Protein AF-A0A0M3JXH7-F1 (afdb_monomer_lite)

Structure (mmCIF, N/CA/C/O backbone):
data_AF-A0A0M3JXH7-F1
#
_entry.id   AF-A0A0M3JXH7-F1
#
loop_
_atom_site.group_PDB
_atom_site.id
_atom_site.type_symbol
_atom_site.label_atom_id
_atom_site.label_alt_id
_atom_site.label_comp_id
_atom_site.label_asym_id
_atom_site.label_entity_id
_atom_site.label_seq_id
_atom_site.pdbx_PDB_ins_code
_atom_site.Cartn_x
_atom_site.Cartn_y
_atom_site.Cartn_z
_atom_site.occupancy
_atom_site.B_iso_or_equiv
_atom_site.auth_seq_id
_atom_site.auth_comp_id
_atom_site.auth_asym_id
_atom_site.auth_atom_id
_atom_site.pdbx_PDB_model_num
ATOM 1 N N . MET A 1 1 ? 14.315 11.008 -33.366 1.00 66.38 1 MET A N 1
ATOM 2 C CA . MET A 1 1 ? 14.910 10.136 -32.319 1.00 66.38 1 MET A CA 1
ATOM 3 C C . MET A 1 1 ? 15.238 10.866 -31.011 1.00 66.38 1 MET A C 1
ATOM 5 O O . MET A 1 1 ? 15.095 10.245 -29.964 1.00 66.38 1 MET A O 1
ATOM 9 N N . LEU A 1 2 ? 15.631 12.150 -31.026 1.00 76.69 2 LEU A N 1
ATOM 10 C CA . LEU A 1 2 ? 15.905 12.927 -29.802 1.00 76.69 2 LEU A CA 1
ATOM 11 C C . LEU A 1 2 ? 14.658 13.110 -28.910 1.00 76.69 2 LEU A C 1
ATOM 13 O O . LEU A 1 2 ? 14.729 12.881 -27.707 1.00 76.69 2 LEU A O 1
ATOM 17 N N . SER A 1 3 ? 13.503 13.410 -29.513 1.00 73.12 3 SER A N 1
ATOM 18 C CA . SER A 1 3 ? 12.213 13.562 -28.818 1.00 73.12 3 SER A CA 1
ATOM 19 C C . SER A 1 3 ? 11.793 12.316 -28.026 1.00 73.12 3 SER A C 1
ATOM 21 O O . SER A 1 3 ? 11.362 12.427 -26.884 1.00 73.12 3 SER A O 1
ATOM 23 N N . TYR A 1 4 ? 11.993 11.118 -28.587 1.00 73.50 4 TYR A N 1
ATOM 24 C CA . TYR A 1 4 ? 11.705 9.847 -27.909 1.00 73.50 4 TYR A CA 1
ATOM 25 C C . TYR A 1 4 ? 12.592 9.623 -26.671 1.00 73.50 4 TYR A C 1
ATOM 27 O O . TYR A 1 4 ? 12.117 9.150 -25.639 1.00 73.50 4 TYR A O 1
ATOM 35 N N . ARG A 1 5 ? 13.881 9.987 -26.745 1.00 76.50 5 ARG A N 1
ATOM 36 C CA . ARG A 1 5 ? 14.809 9.872 -25.606 1.00 76.50 5 ARG A CA 1
ATOM 37 C C . ARG A 1 5 ? 14.465 10.864 -24.499 1.00 76.50 5 ARG A C 1
ATOM 39 O O . ARG A 1 5 ? 14.491 10.476 -23.335 1.00 76.50 5 ARG A O 1
ATOM 46 N N . LEU A 1 6 ? 14.096 12.089 -24.874 1.00 73.19 6 LEU A N 1
ATOM 47 C CA . LEU A 1 6 ? 13.647 13.119 -23.940 1.00 73.19 6 LEU A CA 1
ATOM 48 C C . LEU A 1 6 ? 12.385 12.651 -23.194 1.00 73.19 6 LEU A C 1
ATOM 50 O O . LEU A 1 6 ? 12.384 12.569 -21.974 1.00 73.19 6 LEU A O 1
ATOM 54 N N . PHE A 1 7 ? 11.362 12.192 -23.920 1.00 73.38 7 PHE A N 1
ATOM 55 C CA . PHE A 1 7 ? 10.104 11.720 -23.328 1.00 73.38 7 PHE A CA 1
ATOM 56 C C . PHE A 1 7 ? 10.286 10.499 -22.402 1.00 73.38 7 PHE A C 1
ATOM 58 O O . PHE A 1 7 ? 9.696 10.412 -21.323 1.00 73.38 7 PHE A O 1
ATOM 65 N N . ARG A 1 8 ? 11.162 9.554 -22.770 1.00 71.38 8 ARG A N 1
ATOM 66 C CA . ARG A 1 8 ? 11.519 8.411 -21.908 1.00 71.38 8 ARG A CA 1
ATOM 67 C C . ARG A 1 8 ? 12.284 8.835 -20.648 1.00 71.38 8 ARG A C 1
ATOM 69 O O . ARG A 1 8 ? 12.193 8.165 -19.623 1.00 71.38 8 ARG A O 1
ATOM 76 N N . HIS A 1 9 ? 13.090 9.887 -20.726 1.00 72.38 9 HIS A N 1
ATOM 77 C CA . HIS A 1 9 ? 13.837 10.394 -19.579 1.00 72.38 9 HIS A CA 1
ATOM 78 C C . HIS A 1 9 ? 12.904 11.089 -18.576 1.00 72.38 9 HIS A C 1
ATOM 80 O O . HIS A 1 9 ? 12.930 10.753 -17.392 1.00 72.38 9 HIS A O 1
ATOM 86 N N . GLU A 1 10 ? 12.008 11.949 -19.067 1.00 74.25 10 GLU A N 1
ATOM 87 C CA . GLU A 1 10 ? 11.011 12.653 -18.250 1.00 74.25 10 GLU A CA 1
ATOM 88 C C . GLU A 1 10 ? 10.091 11.678 -17.501 1.00 74.25 10 GLU A C 1
ATOM 90 O O . GLU A 1 10 ? 9.910 11.781 -16.289 1.00 74.25 10 GLU A O 1
ATOM 95 N N . THR A 1 11 ? 9.582 10.648 -18.185 1.00 73.06 11 THR A N 1
ATOM 96 C CA . THR A 1 11 ? 8.710 9.627 -17.566 1.00 73.06 11 THR A CA 1
ATOM 97 C C . THR A 1 11 ? 9.392 8.863 -16.423 1.00 73.06 11 THR A C 1
ATOM 99 O O . THR A 1 11 ? 8.755 8.563 -15.410 1.00 73.06 11 THR A O 1
ATOM 102 N N . LYS A 1 12 ? 10.701 8.591 -16.524 1.00 72.44 12 LYS A N 1
ATOM 103 C CA . LYS A 1 12 ? 11.476 7.959 -15.441 1.00 72.44 12 LYS A CA 1
ATOM 104 C C . LYS A 1 12 ? 11.649 8.878 -14.231 1.00 72.44 12 LYS A C 1
ATOM 106 O O . LYS A 1 12 ? 11.575 8.398 -13.102 1.00 72.44 12 LYS A O 1
ATOM 111 N N . ILE A 1 13 ? 11.898 10.170 -14.454 1.00 76.44 13 ILE A N 1
ATOM 112 C CA . ILE A 1 13 ? 12.024 11.163 -13.376 1.00 76.44 13 ILE A CA 1
ATOM 113 C C . ILE A 1 13 ? 10.679 11.333 -12.671 1.00 76.44 13 ILE A C 1
ATOM 115 O O . ILE A 1 13 ? 10.616 11.268 -11.445 1.00 76.44 13 ILE A O 1
ATOM 119 N N . MET A 1 14 ? 9.600 11.452 -13.445 1.00 79.81 14 MET A N 1
ATOM 120 C CA . MET A 1 14 ? 8.243 11.570 -12.921 1.00 79.81 14 MET A CA 1
ATOM 121 C C . MET A 1 14 ? 7.839 10.369 -12.075 1.00 79.81 14 MET A C 1
ATOM 123 O O . MET A 1 14 ? 7.356 10.551 -10.961 1.00 79.81 14 MET A O 1
ATOM 127 N N . SER A 1 15 ? 8.116 9.145 -12.531 1.00 80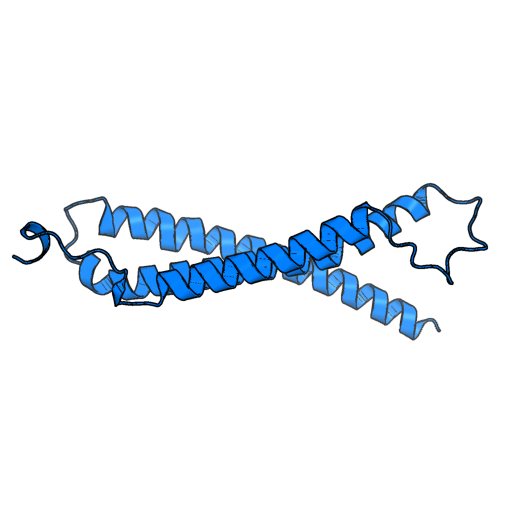.00 15 SER A N 1
ATOM 128 C CA . SER A 1 15 ? 7.835 7.942 -11.740 1.00 80.00 15 SER A CA 1
ATOM 129 C C . SER A 1 15 ? 8.578 7.941 -10.396 1.00 80.00 15 SER A C 1
ATOM 131 O O . SER A 1 15 ? 7.982 7.616 -9.369 1.00 80.00 15 SER A O 1
ATOM 133 N N . LYS A 1 16 ? 9.859 8.340 -10.373 1.00 78.94 16 LYS A N 1
ATOM 134 C CA . LYS A 1 16 ? 10.649 8.426 -9.132 1.00 78.94 16 LYS A CA 1
ATOM 135 C C . LYS A 1 16 ? 10.095 9.472 -8.174 1.00 78.94 16 LYS A C 1
ATOM 137 O O . LYS A 1 16 ? 9.959 9.177 -6.994 1.00 78.94 16 LYS A O 1
ATOM 142 N N . MET A 1 17 ? 9.753 10.650 -8.691 1.00 85.56 17 MET A N 1
ATOM 143 C CA . MET A 1 17 ? 9.180 11.741 -7.905 1.00 85.56 17 MET A CA 1
ATOM 144 C C . MET A 1 17 ? 7.830 11.347 -7.298 1.00 85.56 17 MET A C 1
ATOM 146 O O . MET A 1 17 ? 7.604 11.563 -6.113 1.00 85.56 17 MET A O 1
ATOM 150 N N . VAL A 1 18 ? 6.945 10.723 -8.083 1.00 85.69 18 VAL A N 1
ATOM 151 C CA . VAL A 1 18 ? 5.652 10.231 -7.584 1.00 85.69 18 VAL A CA 1
ATOM 152 C C . VAL A 1 18 ? 5.864 9.176 -6.499 1.00 85.69 18 VAL A C 1
ATOM 154 O O . VAL A 1 18 ? 5.252 9.260 -5.440 1.00 85.69 18 VAL A O 1
ATOM 157 N N . HIS A 1 19 ? 6.772 8.221 -6.714 1.00 86.50 19 HIS A N 1
ATOM 158 C CA . HIS A 1 19 ? 7.063 7.172 -5.738 1.00 86.50 19 HIS A CA 1
ATOM 159 C C . HIS A 1 19 ? 7.574 7.731 -4.400 1.00 86.50 19 HIS A C 1
ATOM 161 O O . HIS A 1 19 ? 7.084 7.337 -3.341 1.00 86.50 19 HIS A O 1
ATOM 167 N N . THR A 1 20 ? 8.524 8.672 -4.425 1.00 87.38 20 THR A N 1
ATOM 168 C CA . THR A 1 20 ? 9.056 9.288 -3.198 1.00 87.38 20 THR A CA 1
ATOM 169 C C . THR A 1 20 ? 8.038 10.186 -2.502 1.00 87.38 20 THR A C 1
ATOM 171 O O . THR A 1 20 ? 7.953 10.155 -1.275 1.00 87.38 20 THR A O 1
ATOM 174 N N . LEU A 1 21 ? 7.224 10.938 -3.249 1.00 89.12 21 LEU A N 1
ATOM 175 C CA . LEU A 1 21 ? 6.147 11.748 -2.671 1.00 89.12 21 LEU A CA 1
ATOM 176 C C . LEU A 1 21 ? 5.075 10.883 -2.005 1.00 89.12 21 LEU A C 1
ATOM 178 O O . LEU A 1 21 ? 4.613 11.220 -0.917 1.00 89.12 21 LEU A O 1
ATOM 182 N N . MET A 1 22 ? 4.726 9.743 -2.609 1.00 88.56 22 MET A N 1
ATOM 183 C CA . MET A 1 22 ? 3.826 8.782 -1.976 1.00 88.56 22 MET A CA 1
ATOM 184 C C . MET A 1 22 ? 4.414 8.258 -0.659 1.00 88.56 22 MET A C 1
ATOM 186 O O . MET A 1 22 ? 3.690 8.196 0.326 1.00 88.56 22 MET A O 1
ATOM 190 N N . HIS A 1 23 ? 5.717 7.941 -0.593 1.00 89.44 23 HIS A N 1
ATOM 191 C CA . HIS A 1 23 ? 6.366 7.514 0.665 1.00 89.44 23 HIS A CA 1
ATOM 192 C C . HIS A 1 23 ? 6.253 8.552 1.763 1.00 89.44 23 HIS A C 1
ATOM 194 O O . HIS A 1 23 ? 5.864 8.214 2.879 1.00 89.44 23 HIS A O 1
ATOM 200 N N . LEU A 1 24 ? 6.529 9.811 1.436 1.00 90.06 24 LEU A N 1
ATOM 201 C CA . LEU A 1 24 ? 6.426 10.892 2.404 1.00 90.06 24 LEU A CA 1
ATOM 202 C C . LEU A 1 24 ? 4.986 11.062 2.914 1.00 90.06 24 LEU A C 1
ATOM 204 O O . LEU A 1 24 ? 4.773 11.178 4.120 1.00 90.06 24 LEU A O 1
ATOM 208 N N . GLY A 1 25 ? 4.003 11.022 2.010 1.00 89.06 25 GLY A N 1
ATOM 209 C CA . GLY A 1 25 ? 2.586 11.122 2.361 1.00 89.06 25 GLY A CA 1
ATOM 210 C C . GLY A 1 25 ? 2.109 9.962 3.237 1.00 89.06 25 GLY A C 1
ATOM 211 O O . GLY A 1 25 ? 1.542 10.188 4.305 1.00 89.06 25 GLY A O 1
ATOM 212 N N . THR A 1 26 ? 2.385 8.721 2.833 1.00 88.94 26 THR A N 1
ATOM 213 C CA . THR A 1 26 ? 1.987 7.524 3.588 1.00 88.94 26 THR A CA 1
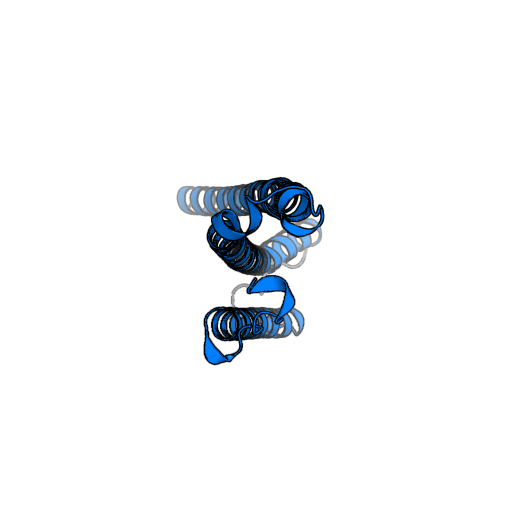ATOM 214 C C . THR A 1 26 ? 2.646 7.493 4.969 1.00 88.94 26 THR A C 1
ATOM 216 O O . THR A 1 26 ? 1.978 7.202 5.959 1.00 88.94 26 THR A O 1
ATOM 219 N N . PHE A 1 27 ? 3.926 7.862 5.073 1.00 90.69 27 PHE A N 1
ATOM 220 C CA . PHE A 1 27 ? 4.637 7.931 6.353 1.00 90.69 27 PHE A CA 1
ATOM 221 C C . PHE A 1 27 ? 4.022 8.962 7.310 1.00 90.69 27 PHE A C 1
ATOM 223 O O . PHE A 1 27 ? 3.803 8.665 8.486 1.00 90.69 27 PHE A O 1
ATOM 230 N N . ALA A 1 28 ? 3.674 10.149 6.802 1.00 88.81 28 ALA A N 1
ATOM 231 C CA . ALA A 1 28 ? 3.002 11.178 7.591 1.00 88.81 28 ALA A CA 1
ATOM 232 C C . ALA A 1 28 ? 1.624 10.713 8.096 1.00 88.81 28 ALA A C 1
ATOM 234 O O . ALA A 1 28 ? 1.288 10.936 9.260 1.00 88.81 28 ALA A O 1
ATOM 235 N N . LEU A 1 29 ? 0.848 10.021 7.253 1.00 87.19 29 LEU A N 1
ATOM 236 C CA . LEU A 1 29 ? -0.459 9.476 7.631 1.00 87.19 29 LEU A CA 1
ATOM 237 C C . LEU A 1 29 ? -0.352 8.360 8.681 1.00 87.19 29 LEU A C 1
ATOM 239 O O . LEU A 1 29 ? -1.164 8.323 9.605 1.00 87.19 29 LEU A O 1
ATOM 243 N N . ILE A 1 30 ? 0.662 7.491 8.586 1.00 89.44 30 ILE A N 1
ATOM 244 C CA . ILE A 1 30 ? 0.913 6.436 9.580 1.00 89.44 30 ILE A CA 1
ATOM 245 C C . ILE A 1 30 ? 1.195 7.045 10.955 1.00 89.44 30 ILE A C 1
ATOM 247 O O . ILE A 1 30 ? 0.555 6.667 11.936 1.00 89.44 30 ILE A O 1
ATOM 251 N N . ILE A 1 31 ? 2.130 7.994 11.041 1.00 86.88 31 ILE A N 1
ATOM 252 C CA . ILE A 1 31 ? 2.508 8.594 12.327 1.00 86.88 31 ILE A CA 1
ATOM 253 C C . ILE A 1 31 ? 1.362 9.441 12.882 1.00 86.88 31 ILE A C 1
ATOM 255 O O . ILE A 1 31 ? 0.976 9.279 14.037 1.00 86.88 31 ILE A O 1
ATOM 259 N N . GLY A 1 32 ? 0.810 10.341 12.070 1.00 83.81 32 GLY A N 1
ATOM 260 C CA . GLY A 1 32 ? -0.218 11.271 12.518 1.00 83.81 32 GLY A CA 1
ATOM 261 C C . GLY A 1 32 ? -1.541 10.573 12.809 1.00 83.81 32 GLY A C 1
ATOM 262 O O . GLY A 1 32 ? -1.977 10.494 13.956 1.00 83.81 32 GLY A O 1
ATOM 263 N N . ALA A 1 33 ? -2.193 10.072 11.761 1.00 80.38 33 ALA A N 1
ATOM 264 C CA . ALA A 1 33 ? -3.584 9.633 11.831 1.00 80.38 33 ALA A CA 1
ATOM 265 C C . ALA A 1 33 ? -3.757 8.249 12.474 1.00 80.38 33 ALA A C 1
ATOM 267 O O . ALA A 1 33 ? -4.754 8.008 13.154 1.00 80.38 33 ALA A O 1
ATOM 268 N N . LEU A 1 34 ? -2.803 7.336 12.277 1.00 82.56 34 LEU A N 1
ATOM 269 C CA . LEU A 1 34 ? -2.898 5.989 12.843 1.00 82.56 34 LEU A CA 1
ATOM 270 C C . LEU A 1 34 ? -2.266 5.902 14.223 1.00 82.56 34 LEU A C 1
ATOM 272 O O . LEU A 1 34 ? -2.932 5.479 15.162 1.00 82.56 34 LEU A O 1
ATOM 276 N N . PHE A 1 35 ? -1.001 6.295 14.356 1.00 86.06 35 PHE A N 1
ATOM 277 C CA . PHE A 1 35 ? -0.269 6.080 15.597 1.00 86.06 35 PHE A CA 1
ATOM 278 C C . PHE A 1 35 ? -0.677 7.077 16.683 1.00 86.06 35 PHE A C 1
ATOM 280 O O . PHE A 1 35 ? -1.152 6.655 17.731 1.00 86.06 35 PHE A O 1
ATOM 287 N N . LEU A 1 36 ? -0.561 8.387 16.443 1.00 86.00 36 LEU A N 1
ATOM 288 C CA . LEU A 1 36 ? -0.877 9.391 17.467 1.00 86.00 36 LEU A CA 1
ATOM 289 C C . LEU A 1 36 ? -2.378 9.440 17.772 1.00 86.00 36 LEU A C 1
ATOM 291 O O . LEU A 1 36 ? -2.780 9.268 18.922 1.00 86.00 36 LEU A O 1
ATOM 295 N N . PHE A 1 37 ? -3.219 9.624 16.751 1.00 83.75 37 PHE A N 1
ATOM 296 C CA . PHE A 1 37 ? -4.671 9.686 16.949 1.00 83.75 37 PHE A CA 1
ATOM 297 C C . PHE A 1 37 ? -5.260 8.352 17.417 1.00 83.75 37 PHE A C 1
ATOM 299 O O . PHE A 1 37 ? -6.140 8.356 18.280 1.00 83.75 37 PHE A O 1
ATOM 306 N N . GLY A 1 38 ? -4.770 7.220 16.903 1.00 84.12 38 GLY A N 1
ATOM 307 C CA . GLY A 1 38 ? -5.203 5.902 17.365 1.00 84.12 38 GLY A CA 1
ATOM 308 C C . GLY A 1 38 ? -4.800 5.636 18.815 1.00 84.12 38 GLY A C 1
ATOM 309 O O . GLY A 1 38 ? -5.639 5.213 19.605 1.00 84.12 38 GLY A O 1
ATOM 310 N N . ALA A 1 39 ? -3.562 5.957 19.205 1.00 84.94 39 ALA A N 1
ATOM 311 C CA . ALA A 1 39 ? -3.124 5.805 20.591 1.00 84.94 39 ALA A CA 1
ATOM 312 C C . ALA A 1 39 ? -3.945 6.686 21.543 1.00 84.94 39 ALA A C 1
ATOM 314 O O . ALA A 1 39 ? -4.429 6.205 22.562 1.00 84.94 39 ALA A O 1
ATOM 315 N N . ILE A 1 40 ? -4.174 7.956 21.203 1.00 83.12 40 ILE A N 1
ATOM 316 C CA . ILE A 1 40 ? -4.925 8.865 22.080 1.00 83.12 40 ILE A CA 1
ATOM 317 C C . ILE A 1 40 ? -6.380 8.409 22.263 1.00 83.12 40 ILE A C 1
ATOM 319 O O . ILE A 1 40 ? -6.889 8.480 23.376 1.00 83.12 40 ILE A O 1
ATOM 323 N N . ASN A 1 41 ? -7.049 7.939 21.204 1.00 81.56 41 ASN A N 1
ATOM 324 C CA . ASN A 1 41 ? -8.478 7.605 21.267 1.00 81.56 41 ASN A CA 1
ATOM 325 C C . ASN A 1 41 ? -8.771 6.166 21.718 1.00 81.56 41 ASN A C 1
ATOM 327 O O . ASN A 1 41 ? -9.836 5.932 22.277 1.00 81.56 41 ASN A O 1
ATOM 331 N N . PHE A 1 42 ? -7.877 5.205 21.461 1.00 80.31 42 PHE A N 1
ATOM 332 C CA . PHE A 1 42 ? -8.128 3.786 21.760 1.00 80.31 42 PHE A CA 1
ATOM 333 C C . PHE A 1 42 ? -7.273 3.227 22.899 1.00 80.31 42 PHE A C 1
ATOM 335 O O . PHE A 1 42 ? -7.671 2.243 23.514 1.00 80.31 42 PHE A O 1
ATOM 342 N N . TRP A 1 43 ? -6.108 3.816 23.188 1.00 80.88 43 TRP A N 1
ATOM 343 C CA . TRP A 1 43 ? -5.247 3.350 24.282 1.00 80.88 43 TRP A CA 1
ATOM 344 C C . TRP A 1 43 ? -5.544 4.072 25.599 1.00 80.88 43 TRP A C 1
ATOM 346 O O . TRP A 1 43 ? -5.431 3.478 26.670 1.00 80.88 43 TRP A O 1
ATOM 356 N N . LEU A 1 44 ? -5.902 5.358 25.545 1.00 77.94 44 LEU A N 1
ATOM 357 C CA . LEU A 1 44 ? -6.199 6.134 26.746 1.00 77.94 44 LEU A CA 1
ATOM 358 C C . LEU A 1 44 ? -7.695 6.029 27.097 1.00 77.94 44 LEU A C 1
ATOM 360 O O . LEU A 1 44 ? -8.533 6.425 26.291 1.00 77.94 44 LEU A O 1
ATOM 364 N N . PRO A 1 45 ? -8.055 5.591 28.317 1.00 63.75 45 PRO A N 1
ATOM 365 C CA . PRO A 1 45 ? -9.447 5.358 28.729 1.00 63.75 45 PRO A CA 1
ATOM 366 C C . PRO A 1 45 ? -10.275 6.642 28.946 1.00 63.75 45 PRO A C 1
ATOM 368 O O . PRO A 1 45 ? -11.386 6.583 29.456 1.00 63.75 45 PRO A O 1
ATOM 371 N N . SER A 1 46 ? -9.736 7.816 28.609 1.00 63.06 46 SER A N 1
ATOM 372 C CA . SER A 1 46 ? -10.297 9.128 28.963 1.00 63.06 46 SER A CA 1
ATOM 373 C C . SER A 1 46 ? -11.252 9.711 27.913 1.00 63.06 46 SER A C 1
ATOM 375 O O . SER A 1 46 ? -11.827 10.771 28.158 1.00 63.06 46 SER A O 1
ATOM 377 N N . MET A 1 47 ? -11.363 9.104 26.731 1.00 63.78 47 MET A N 1
ATOM 378 C CA . MET A 1 47 ? -11.991 9.727 25.564 1.00 63.78 47 MET A CA 1
ATOM 379 C C . MET A 1 47 ? -13.169 8.875 25.071 1.00 63.78 47 MET A C 1
ATOM 381 O O . MET A 1 47 ? -12.973 7.844 24.437 1.00 63.78 47 MET A O 1
ATOM 385 N N . GLU A 1 48 ? -14.404 9.335 25.295 1.00 65.88 48 GLU A N 1
ATOM 386 C CA . GLU A 1 48 ? -15.636 8.709 24.760 1.00 65.88 48 GLU A CA 1
ATOM 387 C C . GLU A 1 48 ? -15.747 8.802 23.221 1.00 65.88 48 GLU A C 1
ATOM 389 O O . GLU A 1 48 ? -16.672 8.287 22.599 1.00 65.88 48 GLU A O 1
ATOM 394 N N . THR A 1 49 ? -14.786 9.451 22.565 1.00 69.81 49 THR A N 1
ATOM 395 C CA . THR A 1 49 ? -14.765 9.669 21.117 1.00 69.81 49 THR A CA 1
ATOM 396 C C . THR A 1 49 ? -14.335 8.436 20.315 1.00 69.81 49 THR A C 1
ATOM 398 O O . THR A 1 49 ? -14.526 8.411 19.096 1.00 69.81 49 THR A O 1
ATOM 401 N N . GLY A 1 50 ? -13.787 7.401 20.965 1.00 71.00 50 GLY A N 1
ATOM 402 C CA . GLY A 1 50 ? -13.255 6.202 20.309 1.00 71.00 50 GLY A CA 1
ATOM 403 C C . GLY A 1 50 ? -14.259 5.494 19.394 1.00 71.00 50 GLY A C 1
ATOM 404 O O . GLY A 1 50 ? -13.915 5.150 18.264 1.00 71.00 50 GLY A O 1
ATOM 405 N N . GLU A 1 51 ? -15.519 5.338 19.814 1.00 76.31 51 GLU A N 1
ATOM 406 C CA . GLU A 1 51 ? -16.540 4.665 18.995 1.00 76.31 51 GLU A CA 1
ATOM 407 C C . GLU A 1 51 ? -16.886 5.442 17.716 1.00 76.31 51 GLU A C 1
ATOM 409 O O . GLU A 1 51 ? -17.015 4.846 16.645 1.00 76.31 51 GLU A O 1
ATOM 414 N N . SER A 1 52 ? -16.964 6.772 17.807 1.00 82.00 52 SER A N 1
ATOM 415 C CA . SER A 1 52 ? -17.247 7.651 16.665 1.00 82.00 52 SER A CA 1
ATOM 416 C C . SER A 1 52 ? -16.086 7.683 15.660 1.00 82.00 52 SER A C 1
ATOM 418 O O . SER A 1 52 ? -16.300 7.707 14.446 1.00 82.00 52 SER A O 1
ATOM 420 N N . PHE A 1 53 ? -14.839 7.609 16.143 1.00 83.12 53 PHE A N 1
ATOM 421 C CA . PHE A 1 53 ? -13.646 7.614 15.287 1.00 83.12 53 PHE A CA 1
ATOM 422 C C . PHE A 1 53 ? -13.228 6.235 14.767 1.00 83.12 53 PHE A C 1
ATOM 424 O O . PHE A 1 53 ? -12.455 6.161 13.810 1.00 83.12 53 PHE A O 1
ATOM 431 N N . LEU A 1 54 ? -13.745 5.141 15.330 1.00 84.12 54 LEU A N 1
ATOM 432 C CA . LEU A 1 54 ? -13.447 3.773 14.904 1.00 84.12 54 LEU A CA 1
ATOM 433 C C . LEU A 1 54 ? -13.656 3.506 13.399 1.00 84.12 54 LEU A C 1
ATOM 435 O O . LEU A 1 54 ? -12.741 2.945 12.787 1.00 84.12 54 LEU A O 1
ATOM 439 N N . PRO A 1 55 ? -14.785 3.882 12.759 1.00 86.44 55 PRO A N 1
ATOM 440 C CA . PRO A 1 55 ? -14.953 3.678 11.318 1.00 86.44 55 PRO A CA 1
ATOM 441 C C . PRO A 1 55 ? -13.916 4.459 10.500 1.00 86.44 55 PRO A C 1
ATOM 443 O O . PRO A 1 55 ? -13.340 3.916 9.557 1.00 86.44 55 PRO A O 1
ATOM 446 N N . SER A 1 56 ? -13.610 5.695 10.902 1.00 87.06 56 SER A N 1
ATOM 447 C CA . SER A 1 56 ? -12.595 6.529 10.250 1.00 87.06 56 SER A CA 1
ATOM 448 C C . SER A 1 56 ? -11.196 5.930 10.391 1.00 87.06 56 SER A C 1
ATOM 450 O O . SER A 1 56 ? -10.471 5.837 9.406 1.00 87.06 56 SER A O 1
ATOM 452 N N . HIS A 1 57 ? -10.820 5.459 11.582 1.00 88.69 57 HIS A N 1
ATOM 453 C CA . HIS A 1 57 ? -9.522 4.825 11.818 1.00 88.69 57 HIS A CA 1
ATOM 454 C C . HIS A 1 57 ? -9.342 3.562 10.962 1.00 88.69 57 HIS A C 1
ATOM 456 O O . HIS A 1 57 ? -8.293 3.381 10.342 1.00 88.69 57 HIS A O 1
ATOM 462 N N . LYS A 1 58 ? -10.386 2.728 10.853 1.00 88.81 58 LYS A N 1
ATOM 463 C CA . LYS A 1 58 ? -10.387 1.542 9.980 1.00 88.81 58 LYS A CA 1
ATOM 464 C C . LYS A 1 58 ? -10.228 1.912 8.505 1.00 88.81 58 LYS A C 1
ATOM 466 O O . LYS A 1 58 ? -9.394 1.325 7.819 1.00 88.81 58 LYS A O 1
ATOM 471 N N . LEU A 1 59 ? -10.982 2.904 8.026 1.00 89.69 59 LEU A N 1
ATOM 472 C CA . LEU A 1 59 ? -10.905 3.365 6.638 1.00 89.69 59 LEU A CA 1
ATOM 473 C C . LEU A 1 59 ? -9.517 3.931 6.306 1.00 89.69 59 LEU A C 1
ATOM 475 O O . LEU A 1 59 ? -8.924 3.591 5.280 1.00 89.69 59 LEU A O 1
ATOM 479 N N . VAL A 1 60 ? -8.965 4.768 7.186 1.00 90.81 60 VAL A N 1
ATOM 480 C CA . VAL A 1 60 ? -7.631 5.350 6.992 1.00 90.81 60 VAL A CA 1
ATOM 481 C C . VAL A 1 60 ? -6.558 4.257 7.041 1.00 90.81 60 VAL A C 1
ATOM 483 O O . VAL A 1 60 ? -5.666 4.240 6.197 1.00 90.81 60 VAL A O 1
ATOM 486 N N . GLY A 1 61 ? -6.665 3.285 7.949 1.00 90.44 61 GLY A N 1
ATOM 487 C CA . GLY A 1 61 ? -5.728 2.161 7.998 1.00 90.44 61 GLY A CA 1
ATOM 488 C C . GLY A 1 61 ? -5.749 1.300 6.735 1.00 90.44 61 GLY A C 1
ATOM 489 O O . GLY A 1 61 ? -4.692 0.972 6.193 1.00 90.44 61 GLY A O 1
ATOM 490 N N . LEU A 1 62 ? -6.939 1.006 6.204 1.00 92.19 62 LEU A N 1
ATOM 491 C CA . LEU A 1 62 ? -7.085 0.254 4.958 1.00 92.19 62 LEU A CA 1
ATOM 492 C C . LEU A 1 62 ? -6.525 1.019 3.749 1.00 92.19 62 LEU A C 1
ATOM 494 O O . LEU A 1 62 ? -5.819 0.445 2.919 1.00 92.19 62 LEU A O 1
ATOM 498 N N . THR A 1 63 ? -6.793 2.323 3.651 1.00 91.44 63 THR A N 1
ATOM 499 C CA . THR A 1 63 ? -6.283 3.148 2.542 1.00 91.44 63 THR A CA 1
ATOM 500 C C . THR A 1 63 ? -4.757 3.273 2.568 1.00 91.44 63 THR A C 1
ATOM 502 O O . THR A 1 63 ? -4.124 3.144 1.521 1.00 91.44 63 THR A O 1
ATOM 505 N N . ILE A 1 64 ? -4.146 3.428 3.748 1.00 92.94 64 ILE A N 1
ATOM 506 C CA . ILE A 1 64 ? -2.683 3.415 3.924 1.00 92.94 64 ILE A CA 1
ATOM 507 C C . ILE A 1 64 ? -2.079 2.073 3.507 1.00 92.94 64 ILE A C 1
ATOM 509 O O . ILE A 1 64 ? -1.020 2.046 2.873 1.00 92.94 64 ILE A O 1
ATOM 513 N N . PHE A 1 65 ? -2.741 0.958 3.828 1.00 94.12 65 PHE A N 1
ATOM 514 C CA . PHE A 1 65 ? -2.288 -0.366 3.408 1.00 94.12 65 PHE A CA 1
ATOM 515 C C . PHE A 1 65 ? -2.273 -0.495 1.877 1.00 94.12 65 PHE A C 1
ATOM 517 O O . PHE A 1 65 ? -1.248 -0.862 1.298 1.00 94.12 65 PHE A O 1
ATOM 524 N N . ILE A 1 66 ? -3.363 -0.110 1.204 1.00 93.94 66 ILE A N 1
ATOM 525 C CA . ILE A 1 66 ? -3.462 -0.131 -0.266 1.00 93.94 66 ILE A CA 1
ATOM 526 C C . ILE A 1 66 ? -2.418 0.799 -0.904 1.00 93.94 66 ILE A C 1
ATOM 528 O O . ILE A 1 66 ? -1.767 0.425 -1.887 1.00 93.94 66 ILE A O 1
ATOM 532 N N . ALA A 1 67 ? -2.217 1.993 -0.338 1.00 92.56 67 ALA A N 1
ATOM 533 C CA . ALA A 1 67 ? -1.187 2.923 -0.790 1.00 92.56 67 ALA A CA 1
ATOM 534 C C . ALA A 1 67 ? 0.215 2.304 -0.667 1.00 92.56 67 ALA A C 1
ATOM 536 O O . ALA A 1 67 ? 0.962 2.310 -1.644 1.00 92.56 67 ALA A O 1
ATOM 537 N N . SER A 1 68 ? 0.530 1.668 0.465 1.00 93.44 68 SER A N 1
ATOM 538 C CA . SER A 1 68 ? 1.823 1.010 0.713 1.00 93.44 68 SER A CA 1
ATOM 539 C C . SER A 1 68 ? 2.102 -0.123 -0.277 1.00 93.44 68 SER A C 1
ATOM 541 O O . SER A 1 68 ? 3.210 -0.231 -0.806 1.00 93.44 68 SER A O 1
ATOM 543 N N . VAL A 1 69 ? 1.090 -0.939 -0.592 1.00 95.31 69 VAL A N 1
ATOM 544 C CA . VAL A 1 69 ? 1.196 -1.981 -1.626 1.00 95.31 69 VAL A CA 1
ATOM 545 C C . VAL A 1 69 ? 1.444 -1.353 -2.998 1.00 95.31 69 VAL A C 1
ATOM 547 O O . VAL A 1 69 ? 2.362 -1.761 -3.706 1.00 95.31 69 VAL A O 1
ATOM 550 N N . SER A 1 70 ? 0.685 -0.318 -3.359 1.00 92.12 70 SER A N 1
ATOM 551 C CA . SER A 1 70 ? 0.855 0.399 -4.631 1.00 92.12 70 SER A CA 1
ATOM 552 C C . SER A 1 70 ? 2.261 0.996 -4.756 1.00 92.12 70 SER A C 1
ATOM 554 O O . SER A 1 70 ? 2.894 0.905 -5.808 1.00 92.12 70 SER A O 1
ATOM 556 N N . GLN A 1 71 ? 2.793 1.545 -3.663 1.00 91.00 71 GLN A N 1
ATOM 557 C CA . GLN A 1 71 ? 4.163 2.046 -3.588 1.00 91.00 71 GLN A CA 1
ATOM 558 C C . GLN A 1 71 ? 5.175 0.925 -3.807 1.00 91.00 71 GLN A C 1
ATOM 560 O O . GLN A 1 71 ? 6.076 1.093 -4.626 1.00 91.00 71 GLN A O 1
ATOM 565 N N . ALA A 1 72 ? 5.018 -0.221 -3.140 1.00 91.50 72 ALA A N 1
ATOM 566 C CA . ALA A 1 72 ? 5.892 -1.375 -3.336 1.00 91.50 72 ALA A CA 1
ATOM 567 C C . ALA A 1 72 ? 5.916 -1.826 -4.808 1.00 91.50 72 ALA A C 1
ATOM 569 O O . ALA A 1 72 ? 6.995 -2.024 -5.366 1.00 91.50 72 ALA A O 1
ATOM 570 N N . LEU A 1 73 ? 4.755 -1.881 -5.473 1.00 91.75 73 LEU A N 1
ATOM 571 C CA . LEU A 1 73 ? 4.647 -2.235 -6.894 1.00 91.75 73 LEU A CA 1
ATOM 572 C C . LEU A 1 73 ? 5.369 -1.237 -7.811 1.00 91.75 73 LEU A C 1
ATOM 574 O O . LEU A 1 73 ? 6.109 -1.646 -8.708 1.00 91.75 73 LEU A O 1
ATOM 578 N N . ILE A 1 74 ? 5.213 0.069 -7.563 1.00 90.06 74 ILE A N 1
ATOM 579 C CA . ILE A 1 74 ? 5.952 1.109 -8.295 1.00 90.06 74 ILE A CA 1
ATOM 580 C C . ILE A 1 74 ? 7.465 0.947 -8.069 1.00 90.06 74 ILE A C 1
ATOM 582 O O . ILE A 1 74 ? 8.241 1.047 -9.019 1.00 90.06 74 ILE A O 1
ATOM 586 N N . GLY A 1 75 ? 7.890 0.642 -6.839 1.00 86.88 75 GLY A N 1
ATOM 587 C CA . GLY A 1 75 ? 9.293 0.386 -6.505 1.00 86.88 75 GLY A CA 1
ATOM 588 C C . GLY A 1 75 ? 9.860 -0.828 -7.246 1.00 86.88 75 GLY A C 1
ATOM 589 O O . GLY A 1 75 ? 10.932 -0.744 -7.849 1.00 86.88 75 GLY A O 1
ATOM 590 N N . TYR A 1 76 ? 9.112 -1.934 -7.300 1.00 88.00 76 TYR A N 1
ATOM 591 C CA . TYR A 1 76 ? 9.492 -3.118 -8.074 1.00 88.00 76 TYR A CA 1
ATOM 592 C C . TYR A 1 76 ? 9.637 -2.814 -9.569 1.00 88.00 76 TYR A C 1
ATOM 594 O O . TYR A 1 76 ? 10.589 -3.281 -10.192 1.00 88.00 76 TYR A O 1
ATOM 602 N N . ALA A 1 77 ? 8.773 -1.968 -10.137 1.00 84.12 77 ALA A N 1
ATOM 603 C CA . ALA A 1 77 ? 8.889 -1.533 -11.530 1.00 84.12 77 ALA A CA 1
ATOM 604 C C . ALA A 1 77 ? 10.132 -0.652 -11.794 1.00 84.12 77 ALA A C 1
ATOM 606 O O . ALA A 1 77 ? 10.652 -0.620 -12.912 1.00 84.12 77 ALA A O 1
ATOM 607 N N . GLN A 1 78 ? 10.640 0.050 -10.775 1.00 80.38 78 GLN A N 1
ATOM 608 C CA . GLN A 1 78 ? 11.821 0.913 -10.879 1.00 80.38 78 GLN A CA 1
ATOM 609 C C . GLN A 1 78 ? 13.149 0.159 -10.714 1.00 80.38 78 GLN A C 1
ATOM 611 O O . GLN A 1 78 ? 14.159 0.590 -11.276 1.00 80.38 78 GLN A O 1
ATOM 616 N N . LEU A 1 79 ? 13.167 -0.969 -9.993 1.00 74.25 79 LEU A N 1
ATOM 617 C CA . LEU A 1 79 ? 14.387 -1.736 -9.700 1.00 74.25 79 LEU A CA 1
ATOM 618 C C . LEU A 1 79 ? 15.174 -2.168 -10.957 1.00 74.25 79 LEU A C 1
ATOM 620 O O . LEU A 1 79 ? 16.368 -1.863 -11.026 1.00 74.25 79 LEU A O 1
ATOM 624 N N . PRO A 1 80 ? 14.566 -2.786 -11.993 1.00 69.50 80 PRO A N 1
ATOM 625 C CA . PRO A 1 80 ? 15.294 -3.169 -13.207 1.00 69.50 80 PRO A CA 1
ATOM 626 C C . PRO A 1 80 ? 15.907 -1.971 -13.943 1.00 69.50 80 PRO A C 1
ATOM 628 O O . PRO A 1 80 ? 16.998 -2.070 -14.504 1.00 69.50 80 PRO A O 1
ATOM 631 N N . LEU A 1 81 ? 15.230 -0.817 -13.909 1.00 68.31 81 LEU A N 1
ATOM 632 C CA . LEU A 1 81 ? 15.699 0.416 -14.545 1.00 68.31 81 LEU A CA 1
ATOM 633 C C . LEU A 1 81 ? 16.922 1.001 -13.830 1.00 68.31 81 LEU A C 1
ATOM 635 O O . LEU A 1 81 ? 17.800 1.565 -14.483 1.00 68.31 81 LEU A O 1
ATOM 639 N N . ILE A 1 82 ? 16.976 0.888 -12.501 1.00 67.12 82 ILE A N 1
ATOM 640 C CA . ILE A 1 82 ? 18.114 1.339 -11.692 1.00 67.12 82 ILE A CA 1
ATOM 641 C C . ILE A 1 82 ? 19.319 0.423 -11.922 1.00 67.12 82 ILE A C 1
ATOM 643 O O . ILE A 1 82 ? 20.409 0.923 -12.195 1.00 67.12 82 ILE A O 1
ATOM 647 N N . ILE A 1 83 ? 19.111 -0.898 -11.893 1.00 66.25 83 ILE A N 1
ATOM 648 C CA . ILE A 1 83 ? 20.168 -1.895 -12.126 1.00 66.25 83 ILE A CA 1
ATOM 649 C C . ILE A 1 83 ? 20.795 -1.702 -13.514 1.00 66.25 83 ILE A C 1
ATOM 651 O O . ILE A 1 83 ? 22.016 -1.636 -13.635 1.00 66.25 83 ILE A O 1
ATOM 655 N N . GLN A 1 84 ? 19.971 -1.515 -14.551 1.00 62.56 84 GLN A N 1
ATOM 656 C CA . GLN A 1 84 ? 20.457 -1.264 -15.910 1.00 62.56 84 GLN A CA 1
ATOM 657 C C . GLN A 1 84 ? 21.223 0.065 -16.030 1.00 62.56 84 GLN A C 1
ATOM 659 O O . GLN A 1 84 ? 22.210 0.151 -16.755 1.00 62.56 84 GLN A O 1
ATOM 664 N N . ASN A 1 85 ? 20.793 1.129 -15.348 1.00 58.53 85 ASN A N 1
ATOM 665 C CA . ASN A 1 85 ? 21.515 2.403 -15.381 1.00 58.53 85 ASN A CA 1
ATOM 666 C C . ASN A 1 85 ? 22.908 2.297 -14.733 1.00 58.53 85 ASN A C 1
ATOM 668 O O . ASN A 1 85 ? 23.828 2.970 -15.188 1.00 58.53 85 ASN A O 1
ATOM 672 N N . HIS A 1 86 ? 23.069 1.457 -13.706 1.00 55.91 86 HIS A N 1
ATOM 673 C CA . HIS A 1 86 ? 24.333 1.315 -12.982 1.00 55.91 86 HIS A CA 1
ATOM 674 C C . HIS A 1 86 ? 25.373 0.472 -13.740 1.00 55.91 86 HIS A C 1
ATOM 676 O O . HIS A 1 86 ? 26.566 0.736 -13.626 1.00 55.91 86 HIS A O 1
ATOM 682 N N . SER A 1 87 ? 24.952 -0.505 -14.553 1.00 54.69 87 SER A N 1
ATOM 683 C CA . SER A 1 87 ? 25.876 -1.295 -15.385 1.00 54.69 87 SER A CA 1
ATOM 684 C C . SER A 1 87 ? 26.469 -0.488 -16.549 1.00 54.69 87 SER A C 1
ATOM 686 O O . SER A 1 87 ? 27.629 -0.670 -16.900 1.00 54.69 87 SER A O 1
ATOM 688 N N . ASN A 1 88 ? 25.725 0.483 -17.094 1.00 50.91 88 ASN A N 1
ATOM 689 C CA . ASN A 1 88 ? 26.211 1.365 -18.168 1.00 50.91 88 ASN A CA 1
ATOM 690 C C . ASN A 1 88 ? 27.332 2.332 -17.732 1.00 50.91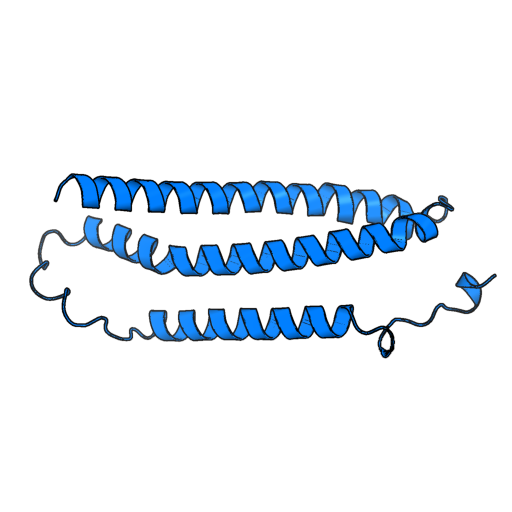 88 ASN A C 1
ATOM 692 O O . ASN A 1 88 ? 27.968 2.934 -18.592 1.00 50.91 88 ASN A O 1
ATOM 696 N N . LEU A 1 89 ? 27.576 2.499 -16.427 1.00 51.69 89 LEU A N 1
ATOM 697 C CA . LEU A 1 89 ? 28.715 3.274 -15.917 1.00 51.69 89 LEU A CA 1
ATOM 698 C C . LEU A 1 89 ? 30.017 2.457 -15.888 1.00 51.69 89 LEU A C 1
ATOM 700 O O . LEU A 1 89 ? 31.092 3.049 -15.860 1.00 51.69 89 LEU A O 1
ATOM 704 N N . ASN A 1 90 ? 29.923 1.123 -15.934 1.00 51.50 90 ASN A N 1
ATOM 705 C CA . ASN A 1 90 ? 31.068 0.218 -15.822 1.00 51.50 90 ASN A CA 1
ATOM 706 C C . ASN A 1 90 ? 31.445 -0.458 -17.153 1.00 51.50 90 ASN A C 1
ATOM 708 O O . ASN A 1 90 ? 32.574 -0.919 -17.291 1.00 51.50 90 ASN A O 1
ATOM 712 N N . ASP A 1 91 ? 30.543 -0.483 -18.141 1.00 49.78 91 ASP A N 1
ATOM 713 C CA . ASP A 1 91 ? 30.745 -1.193 -19.409 1.00 49.78 91 ASP A CA 1
ATOM 714 C C . ASP A 1 91 ? 30.926 -0.244 -20.605 1.00 49.78 91 ASP A C 1
ATOM 716 O O . ASP A 1 91 ? 30.076 -0.145 -21.490 1.00 49.78 91 ASP A O 1
ATOM 720 N N . THR A 1 92 ? 32.084 0.411 -20.700 1.00 47.19 92 THR A N 1
ATOM 721 C CA . THR A 1 92 ? 32.540 1.058 -21.946 1.00 47.19 92 THR A CA 1
ATOM 722 C C . THR A 1 92 ? 33.097 0.071 -22.987 1.00 47.19 92 THR A C 1
ATOM 724 O O . THR A 1 92 ? 33.603 0.519 -24.012 1.00 47.19 92 THR A O 1
ATOM 727 N N . PHE A 1 93 ? 33.004 -1.259 -22.795 1.00 43.03 93 PHE A N 1
ATOM 728 C CA . PHE A 1 93 ? 33.685 -2.221 -23.686 1.00 43.03 93 PHE A CA 1
ATOM 729 C C . PHE A 1 93 ? 32.860 -3.380 -24.292 1.00 43.03 93 PHE A C 1
ATOM 731 O O . PHE A 1 93 ? 33.382 -4.082 -25.151 1.00 43.03 93 PHE A O 1
ATOM 738 N N . THR A 1 94 ? 31.582 -3.612 -23.970 1.00 43.03 94 THR A N 1
ATOM 739 C CA . THR A 1 94 ? 30.857 -4.786 -24.540 1.00 43.03 94 THR A CA 1
ATOM 740 C C . THR A 1 94 ? 29.418 -4.508 -24.987 1.00 43.03 94 THR A C 1
ATOM 742 O O . THR A 1 94 ? 28.529 -5.356 -24.911 1.00 43.03 94 THR A O 1
ATOM 745 N N . GLN A 1 95 ? 29.169 -3.322 -25.543 1.00 46.09 95 GLN A N 1
ATOM 746 C CA . GLN A 1 95 ? 27.867 -2.948 -26.098 1.00 46.09 95 GLN A CA 1
ATOM 747 C C . GLN A 1 95 ? 27.732 -3.352 -27.578 1.00 46.09 95 GLN A C 1
ATOM 749 O O . GLN A 1 95 ? 27.743 -2.500 -28.461 1.00 46.09 95 GLN A O 1
ATOM 754 N N . SER A 1 96 ? 27.584 -4.643 -27.885 1.00 39.22 96 SER A N 1
ATOM 755 C CA . SER A 1 96 ? 27.168 -5.037 -29.247 1.00 39.22 96 SER A CA 1
ATOM 756 C C . SER A 1 96 ? 26.118 -6.143 -29.360 1.00 39.22 96 SER A C 1
ATOM 758 O O . SER A 1 96 ? 25.626 -6.339 -30.462 1.00 39.22 96 SER A O 1
ATOM 760 N N . ASN A 1 97 ? 25.669 -6.808 -28.283 1.00 38.75 97 ASN A N 1
ATOM 761 C CA . ASN A 1 97 ? 24.809 -8.000 -28.447 1.00 38.75 97 ASN A CA 1
ATOM 762 C C . ASN A 1 97 ? 23.628 -8.183 -27.466 1.00 38.75 97 ASN A C 1
ATOM 764 O O . ASN A 1 97 ? 23.135 -9.298 -27.316 1.00 38.75 97 ASN A O 1
ATOM 768 N N . GLN A 1 98 ? 23.111 -7.137 -26.808 1.00 45.53 98 GLN A N 1
ATOM 769 C CA . GLN A 1 98 ? 22.062 -7.313 -25.775 1.00 45.53 98 GLN A CA 1
ATOM 770 C C . GLN A 1 98 ? 20.686 -6.692 -26.065 1.00 45.53 98 GLN A C 1
ATOM 772 O O . GLN A 1 98 ? 19.873 -6.557 -25.157 1.00 45.53 98 GLN A O 1
ATOM 777 N N . TYR A 1 99 ? 20.364 -6.375 -27.321 1.00 39.66 99 TYR A N 1
ATOM 778 C CA . TYR A 1 99 ? 19.018 -5.888 -27.673 1.00 39.66 99 TYR A CA 1
ATOM 779 C C . TYR A 1 99 ? 18.014 -6.992 -28.062 1.00 39.66 99 TYR A C 1
ATOM 781 O O . TYR A 1 99 ? 16.842 -6.686 -28.251 1.00 39.66 99 TYR A O 1
ATOM 789 N N . GLY A 1 100 ? 18.434 -8.261 -28.154 1.00 39.53 100 GLY A N 1
ATOM 790 C CA . GLY A 1 100 ? 17.580 -9.359 -28.646 1.00 39.53 100 GLY A CA 1
ATOM 791 C C . GLY A 1 100 ? 17.204 -10.444 -27.632 1.00 39.53 100 GLY A C 1
ATOM 792 O O . GLY A 1 100 ? 16.301 -11.229 -27.894 1.00 39.53 100 GLY A O 1
ATOM 793 N N . ALA A 1 101 ? 17.859 -10.507 -26.473 1.00 41.53 101 ALA A N 1
ATOM 794 C CA . ALA A 1 101 ? 17.580 -11.523 -25.465 1.00 41.53 101 ALA A CA 1
ATOM 795 C C . ALA A 1 101 ? 17.409 -10.844 -24.111 1.00 41.53 101 ALA A C 1
ATOM 797 O O . ALA A 1 101 ? 18.373 -10.650 -23.371 1.00 41.53 101 ALA A O 1
ATOM 798 N N . GLN A 1 102 ? 16.163 -10.506 -23.778 1.00 51.50 102 GLN A N 1
ATOM 799 C CA . GLN A 1 102 ? 15.730 -10.342 -22.396 1.00 51.50 102 GLN A CA 1
ATOM 800 C C . GLN A 1 102 ? 15.908 -11.707 -21.718 1.00 51.50 102 GLN A C 1
ATOM 802 O O . GLN A 1 102 ? 14.974 -12.494 -21.603 1.00 51.50 102 GLN A O 1
ATOM 807 N N . ARG A 1 103 ? 17.156 -12.056 -21.381 1.00 49.59 103 ARG A N 1
ATOM 808 C CA . ARG A 1 103 ? 17.464 -13.276 -20.647 1.00 49.59 103 ARG A CA 1
ATOM 809 C C . ARG A 1 103 ? 16.665 -13.188 -19.357 1.00 49.59 103 ARG A C 1
ATOM 811 O O . ARG A 1 103 ? 16.807 -12.216 -18.620 1.00 49.59 103 ARG A O 1
ATOM 818 N N . LEU A 1 104 ? 15.822 -14.189 -19.118 1.00 55.00 104 LEU A N 1
ATOM 819 C CA . LEU A 1 104 ? 15.260 -14.484 -17.807 1.00 55.00 104 LEU A CA 1
ATOM 820 C C . LEU A 1 104 ? 16.451 -14.699 -16.861 1.00 55.00 104 LEU A C 1
ATOM 822 O O . LEU A 1 104 ? 16.949 -15.809 -16.699 1.00 55.00 104 LEU A O 1
ATOM 826 N N . THR A 1 105 ? 17.000 -13.621 -16.311 1.00 66.69 105 THR A N 1
ATOM 827 C CA . THR A 1 105 ? 17.965 -13.731 -15.229 1.00 66.69 105 THR A CA 1
ATOM 828 C C . THR A 1 105 ? 17.195 -14.224 -14.014 1.00 66.69 105 THR A C 1
ATOM 830 O O . THR A 1 105 ? 16.025 -13.876 -13.820 1.00 66.69 105 THR A O 1
ATOM 833 N N . THR A 1 106 ? 17.839 -15.026 -13.170 1.00 71.12 106 THR A N 1
ATOM 834 C CA . THR A 1 106 ? 17.237 -15.505 -11.918 1.00 71.12 106 THR A CA 1
ATOM 835 C C . THR A 1 106 ? 16.654 -14.342 -11.107 1.00 71.12 106 THR A C 1
ATOM 837 O O . THR A 1 106 ? 15.574 -14.465 -10.541 1.00 71.12 106 THR A O 1
ATOM 840 N N . SER A 1 107 ? 17.303 -13.172 -11.141 1.00 71.56 107 SER A N 1
ATOM 841 C CA . SER A 1 107 ? 16.823 -11.945 -10.499 1.00 71.56 107 SER A CA 1
ATOM 842 C C . SER A 1 107 ? 15.500 -11.415 -11.067 1.00 71.56 107 SER A C 1
ATOM 844 O O . SER A 1 107 ? 14.630 -11.023 -10.293 1.00 71.56 107 SER A O 1
ATOM 846 N N . SER A 1 108 ? 15.303 -11.426 -12.390 1.00 76.00 108 SER A N 1
ATOM 847 C CA . SER A 1 108 ? 14.044 -10.992 -13.011 1.00 76.00 108 SER A CA 1
ATOM 848 C C . SER A 1 108 ? 12.897 -11.962 -12.738 1.00 76.00 108 SER A C 1
ATOM 850 O O . SER A 1 108 ? 11.768 -11.527 -12.529 1.00 76.00 108 SER A O 1
ATOM 852 N N . LEU A 1 109 ? 13.181 -13.266 -12.696 1.00 84.06 109 LEU A N 1
ATOM 853 C CA . LEU A 1 109 ? 12.183 -14.276 -12.348 1.00 84.06 109 LEU A CA 1
ATOM 854 C C . LEU A 1 109 ? 11.731 -14.133 -10.890 1.00 84.06 109 LEU A C 1
ATOM 856 O O . LEU A 1 109 ? 10.532 -14.075 -10.630 1.00 84.06 109 LEU A O 1
ATOM 860 N N . VAL A 1 110 ? 12.679 -14.006 -9.956 1.00 88.06 110 VAL A N 1
ATOM 861 C CA . VAL A 1 110 ? 12.373 -13.795 -8.532 1.00 88.06 110 VAL A CA 1
ATOM 862 C C . VAL A 1 110 ? 11.550 -12.521 -8.339 1.00 88.06 110 VAL A C 1
ATOM 864 O O . VAL A 1 110 ? 10.543 -12.562 -7.643 1.00 88.06 110 VAL A O 1
ATOM 867 N N . LEU A 1 111 ? 11.909 -11.416 -9.002 1.00 87.75 111 LEU A N 1
ATOM 868 C CA . LEU A 1 111 ? 11.156 -10.162 -8.905 1.00 87.75 111 LEU A CA 1
ATOM 869 C C . LEU A 1 111 ? 9.702 -10.315 -9.378 1.00 87.75 111 LEU A C 1
ATOM 871 O O . LEU A 1 111 ? 8.795 -9.827 -8.708 1.00 87.75 111 LEU A O 1
ATOM 875 N N . ASN A 1 112 ? 9.467 -11.016 -10.490 1.00 88.50 112 ASN A N 1
ATOM 876 C CA . ASN A 1 112 ? 8.113 -11.261 -10.992 1.00 88.50 112 ASN A CA 1
ATOM 877 C C . ASN A 1 112 ? 7.274 -12.072 -9.997 1.00 88.50 112 ASN A C 1
ATOM 879 O O . ASN A 1 112 ? 6.126 -11.716 -9.734 1.00 88.50 112 ASN A O 1
ATOM 883 N N . PHE A 1 113 ? 7.846 -13.129 -9.409 1.00 93.94 113 PHE A N 1
ATOM 884 C CA . PHE A 1 113 ? 7.159 -13.902 -8.373 1.00 93.94 113 PHE A CA 1
ATOM 885 C C . PHE A 1 113 ? 6.865 -13.055 -7.139 1.00 93.94 113 PHE A C 1
ATOM 887 O O . PHE A 1 113 ? 5.744 -13.094 -6.644 1.00 93.94 113 PHE A O 1
ATOM 894 N N . THR A 1 114 ? 7.822 -12.244 -6.683 1.00 93.06 114 THR A N 1
ATOM 895 C CA . THR A 1 114 ? 7.609 -11.317 -5.568 1.00 93.06 114 THR A CA 1
ATOM 896 C C . THR A 1 114 ? 6.430 -10.388 -5.844 1.00 93.06 114 THR A C 1
ATOM 898 O O . THR A 1 114 ? 5.537 -10.300 -5.012 1.00 93.06 114 THR A O 1
ATOM 901 N N . VAL A 1 115 ? 6.363 -9.770 -7.030 1.00 94.31 115 VAL A N 1
ATOM 902 C CA . VAL A 1 115 ? 5.242 -8.899 -7.427 1.00 94.31 115 VAL A CA 1
ATOM 903 C C . VAL A 1 115 ? 3.905 -9.644 -7.366 1.00 94.31 115 VAL A C 1
ATOM 905 O O . VAL A 1 115 ? 2.947 -9.136 -6.785 1.00 94.31 115 VAL A O 1
ATOM 908 N N . ILE A 1 116 ? 3.838 -10.857 -7.923 1.00 95.00 116 ILE A N 1
ATOM 909 C CA . ILE A 1 116 ? 2.615 -11.674 -7.924 1.00 95.00 116 ILE A CA 1
ATOM 910 C C . ILE A 1 116 ? 2.194 -12.023 -6.491 1.00 95.00 116 ILE A C 1
ATOM 912 O O . ILE A 1 116 ? 1.037 -11.814 -6.124 1.00 95.00 116 ILE A O 1
ATOM 916 N N . PHE A 1 117 ? 3.121 -12.501 -5.659 1.00 97.06 117 PHE A N 1
ATOM 917 C CA . PHE A 1 117 ? 2.831 -12.843 -4.267 1.00 97.06 117 PHE A CA 1
ATOM 918 C C . PHE A 1 117 ? 2.425 -11.623 -3.439 1.00 97.06 117 PHE A C 1
ATOM 920 O O . PHE A 1 117 ? 1.527 -11.741 -2.612 1.00 97.06 117 PHE A O 1
ATOM 927 N N . THR A 1 118 ? 3.011 -10.447 -3.681 1.00 95.94 118 THR A N 1
ATOM 928 C CA . THR A 1 118 ? 2.591 -9.198 -3.031 1.00 95.94 118 THR A CA 1
ATOM 929 C C . THR A 1 118 ? 1.145 -8.842 -3.376 1.00 95.94 118 THR A C 1
ATOM 931 O O . THR A 1 118 ? 0.391 -8.461 -2.483 1.00 95.94 118 THR A O 1
ATOM 934 N N . ILE A 1 119 ? 0.734 -8.995 -4.639 1.00 96.50 119 ILE A N 1
ATOM 935 C CA . ILE A 1 119 ? -0.649 -8.723 -5.062 1.00 96.50 119 ILE A CA 1
ATOM 936 C C . ILE A 1 119 ? -1.613 -9.724 -4.417 1.00 96.50 119 ILE A C 1
ATOM 938 O O . ILE A 1 119 ? -2.625 -9.315 -3.854 1.00 96.50 119 ILE A O 1
ATOM 942 N N . ILE A 1 120 ? -1.285 -11.020 -4.439 1.00 97.56 120 ILE A N 1
ATOM 943 C CA . ILE A 1 120 ? -2.102 -12.064 -3.798 1.00 97.56 120 ILE A CA 1
ATOM 944 C C . ILE A 1 120 ? -2.237 -11.798 -2.297 1.00 97.56 120 ILE A C 1
ATOM 946 O O . ILE A 1 120 ? -3.347 -11.800 -1.774 1.00 97.56 120 ILE A O 1
ATOM 950 N N . TYR A 1 121 ? -1.130 -11.500 -1.617 1.00 96.62 121 TYR A N 1
ATOM 951 C CA . TYR A 1 121 ? -1.130 -11.150 -0.200 1.00 96.62 121 TYR A CA 1
ATOM 952 C C . TYR A 1 121 ? -2.035 -9.946 0.088 1.00 96.62 121 TYR A C 1
ATOM 954 O O . TYR A 1 121 ? -2.870 -10.008 0.989 1.00 96.62 121 TYR A O 1
ATOM 962 N N . ALA A 1 122 ? -1.919 -8.875 -0.702 1.00 97.00 122 ALA A N 1
ATOM 963 C CA . ALA A 1 122 ? -2.745 -7.687 -0.537 1.00 97.00 122 ALA A CA 1
ATOM 964 C C . ALA A 1 122 ? -4.239 -7.992 -0.714 1.00 97.00 122 ALA A C 1
ATOM 966 O O . ALA A 1 122 ? -5.046 -7.542 0.097 1.00 97.00 122 ALA A O 1
ATOM 967 N N . MET A 1 123 ? -4.604 -8.794 -1.720 1.00 96.38 123 MET A N 1
ATOM 968 C CA . MET A 1 123 ? -5.990 -9.224 -1.928 1.00 96.38 123 MET A CA 1
ATOM 969 C C . MET A 1 123 ? -6.517 -10.038 -0.744 1.00 96.38 123 MET A C 1
ATOM 971 O O . MET A 1 123 ? -7.614 -9.761 -0.268 1.00 96.38 123 MET A O 1
ATOM 975 N N . CYS A 1 124 ? -5.730 -10.987 -0.227 1.00 96.00 124 CYS A N 1
ATOM 976 C CA . CYS A 1 124 ? -6.117 -11.773 0.945 1.00 96.00 124 CYS A CA 1
ATOM 977 C C . CYS A 1 124 ? -6.341 -10.888 2.175 1.00 96.00 124 CYS A C 1
ATOM 979 O O . CYS A 1 124 ? -7.344 -11.047 2.862 1.00 96.00 124 CYS A O 1
ATOM 981 N N . VAL A 1 125 ? -5.441 -9.938 2.448 1.00 95.12 125 VAL A N 1
ATOM 982 C CA . VAL A 1 125 ? -5.580 -9.028 3.595 1.00 95.12 125 VAL A CA 1
ATOM 983 C C . VAL A 1 125 ? -6.818 -8.147 3.451 1.00 95.12 125 VAL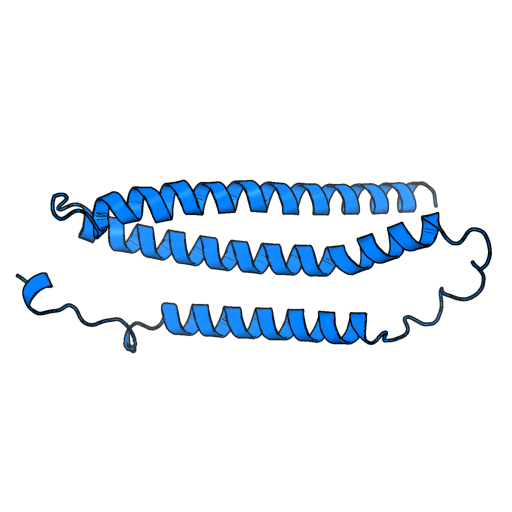 A C 1
ATOM 985 O O . VAL A 1 125 ? -7.584 -8.030 4.402 1.00 95.12 125 VAL A O 1
ATOM 988 N N . VAL A 1 126 ? -7.052 -7.556 2.275 1.00 94.25 126 VAL A N 1
ATOM 989 C CA . VAL A 1 126 ? -8.240 -6.719 2.040 1.00 94.25 126 VAL A CA 1
ATOM 990 C C . VAL A 1 126 ? -9.522 -7.535 2.194 1.00 94.25 126 VAL A C 1
ATOM 992 O O . VAL A 1 126 ? -10.453 -7.062 2.840 1.00 94.25 126 VAL A O 1
ATOM 995 N N . TYR A 1 127 ? -9.561 -8.756 1.658 1.00 93.88 127 TYR A N 1
ATOM 996 C CA . TYR A 1 127 ? -10.697 -9.664 1.816 1.00 93.88 127 TYR A CA 1
ATOM 997 C C . TYR A 1 127 ? -10.964 -9.977 3.295 1.00 93.88 127 TYR A C 1
ATOM 999 O O . TYR A 1 127 ? -12.059 -9.725 3.786 1.00 93.88 127 TYR A O 1
ATOM 1007 N N . LEU A 1 128 ? -9.940 -10.424 4.030 1.00 92.81 128 LEU A N 1
ATOM 1008 C CA . LEU A 1 128 ? -10.060 -10.773 5.450 1.00 92.81 128 LEU A CA 1
ATOM 1009 C C . LEU A 1 128 ? -10.482 -9.587 6.326 1.00 92.81 128 LEU A C 1
ATOM 1011 O O . LEU A 1 128 ? -11.214 -9.772 7.290 1.00 92.81 128 LEU A O 1
ATOM 1015 N N . VAL A 1 129 ? -10.015 -8.376 6.014 1.00 91.38 129 VAL A N 1
ATOM 1016 C CA . VAL A 1 129 ? -10.342 -7.163 6.781 1.00 91.38 129 VAL A CA 1
ATOM 1017 C C . VAL A 1 129 ? -11.737 -6.621 6.452 1.00 91.38 129 VAL A C 1
ATOM 1019 O O . VAL A 1 129 ? -12.331 -5.946 7.292 1.00 91.38 129 VAL A O 1
ATOM 1022 N N . SER A 1 130 ? -12.254 -6.885 5.249 1.00 88.19 130 SER A N 1
ATOM 1023 C CA . SER A 1 130 ? -13.556 -6.365 4.801 1.00 88.19 130 SER A CA 1
ATOM 1024 C C . SER A 1 130 ? -14.735 -7.236 5.232 1.00 88.19 130 SER A C 1
ATOM 1026 O O . SER A 1 130 ? -15.861 -6.750 5.261 1.00 88.19 130 SER A O 1
ATOM 1028 N N . GLU A 1 131 ? -14.488 -8.504 5.551 1.00 90.25 131 GLU A N 1
ATOM 1029 C CA . GLU A 1 131 ? -15.535 -9.460 5.891 1.00 90.25 131 GLU A CA 1
ATOM 1030 C C . GLU A 1 131 ? -15.981 -9.309 7.356 1.00 90.25 131 GLU A C 1
ATOM 1032 O O . GLU A 1 131 ? -15.189 -9.448 8.293 1.00 90.25 131 GLU A O 1
ATOM 1037 N N . ASP A 1 132 ? -17.272 -9.038 7.566 1.00 84.69 132 ASP A N 1
ATOM 1038 C CA . ASP A 1 132 ? -17.826 -8.783 8.901 1.00 84.69 132 ASP A CA 1
ATOM 1039 C C . ASP A 1 132 ? -17.915 -10.050 9.767 1.00 84.69 132 ASP A C 1
ATOM 1041 O O . ASP A 1 132 ? -17.891 -9.954 10.997 1.00 84.69 132 ASP A O 1
ATOM 1045 N N . GLU A 1 133 ? -17.976 -11.234 9.150 1.00 88.62 133 GLU A N 1
ATOM 1046 C CA . GLU A 1 133 ? -18.066 -12.524 9.849 1.00 88.62 133 GLU A CA 1
ATOM 1047 C C . GLU A 1 133 ? -16.843 -12.791 10.743 1.00 88.62 133 GLU A C 1
ATOM 1049 O O . GLU A 1 133 ? -16.973 -13.295 11.858 1.00 88.62 133 GLU A O 1
ATOM 1054 N N . TRP A 1 134 ? -15.654 -12.378 10.295 1.00 86.88 134 TRP A N 1
ATOM 1055 C CA . TRP A 1 134 ? -14.385 -12.597 11.003 1.00 86.88 134 TRP A CA 1
ATOM 1056 C C . TRP A 1 134 ? -14.026 -11.457 11.958 1.00 86.88 134 TRP A C 1
ATOM 1058 O O . TRP A 1 134 ? -12.935 -11.428 12.538 1.00 86.88 134 TRP A O 1
ATOM 1068 N N . ARG A 1 135 ? -14.928 -10.489 12.134 1.00 84.19 135 ARG A N 1
ATOM 1069 C CA . ARG A 1 135 ? -14.690 -9.333 12.991 1.00 84.19 135 ARG A CA 1
ATOM 1070 C C . ARG A 1 135 ? -14.663 -9.758 14.460 1.00 84.19 135 ARG A C 1
ATOM 1072 O O . ARG A 1 135 ? -15.507 -10.527 14.917 1.00 84.19 135 ARG A O 1
ATOM 1079 N N . ARG A 1 136 ? -13.723 -9.195 15.235 1.00 87.12 136 ARG A N 1
ATOM 1080 C CA . ARG A 1 136 ? -13.699 -9.356 16.700 1.00 87.12 136 ARG A CA 1
ATOM 1081 C C . ARG A 1 136 ? -15.072 -8.981 17.268 1.00 87.12 136 ARG A C 1
ATOM 1083 O O . ARG A 1 136 ? -15.544 -7.861 17.065 1.00 87.12 136 ARG A O 1
ATOM 1090 N N . GLN A 1 137 ? -15.671 -9.913 17.999 1.00 84.25 137 GLN A N 1
ATOM 1091 C CA . GLN A 1 137 ? -16.881 -9.668 18.776 1.00 84.25 137 GLN A CA 1
ATOM 1092 C C . GLN A 1 137 ? -16.533 -8.768 19.968 1.00 84.25 137 GLN A C 1
ATOM 1094 O O . GLN A 1 137 ? -15.500 -8.975 20.614 1.00 84.25 137 GLN A O 1
ATOM 1099 N N . LYS A 1 138 ? -17.369 -7.757 20.235 1.00 79.56 138 LYS A N 1
ATOM 1100 C CA . LYS A 1 138 ? -17.191 -6.873 21.397 1.00 79.56 138 LYS A CA 1
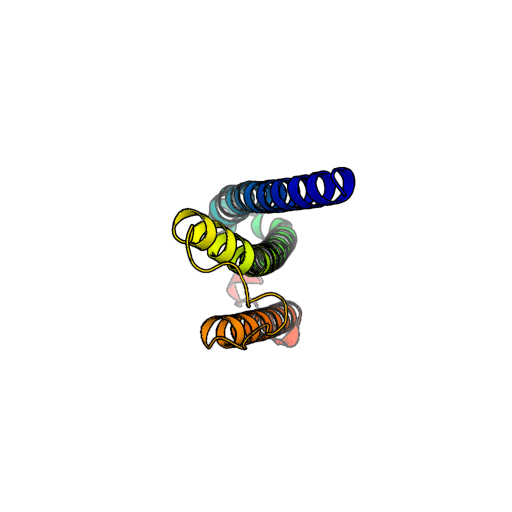ATOM 1101 C C . LYS A 1 138 ? -17.225 -7.710 22.677 1.00 79.56 138 LYS A C 1
ATOM 1103 O O . LYS A 1 138 ? -18.035 -8.633 22.785 1.00 79.56 138 LYS A O 1
ATOM 1108 N N . THR A 1 139 ? -16.352 -7.413 23.635 1.00 78.00 139 THR A N 1
ATOM 1109 C CA . THR A 1 139 ? -16.440 -8.056 24.954 1.00 78.00 139 THR A CA 1
ATOM 1110 C C . THR A 1 139 ? -17.631 -7.484 25.734 1.00 78.00 139 THR A C 1
ATOM 1112 O O . THR A 1 139 ? -18.028 -6.348 25.477 1.00 78.00 139 THR A O 1
ATOM 1115 N N . PRO A 1 140 ? -18.219 -8.230 26.691 1.00 72.31 140 PRO A N 1
ATOM 1116 C CA . PRO A 1 140 ? -19.392 -7.778 27.453 1.00 72.31 140 PRO A CA 1
ATOM 1117 C C . PRO A 1 140 ? -19.198 -6.426 28.161 1.00 72.31 140 PRO A C 1
ATOM 1119 O O . PRO A 1 140 ? -20.158 -5.696 28.412 1.00 72.31 140 PRO A O 1
ATOM 1122 N N . ASP A 1 141 ? -17.946 -6.096 28.466 1.00 71.50 141 ASP A N 1
ATOM 1123 C CA . ASP A 1 141 ? -17.512 -4.874 29.144 1.00 71.50 141 ASP A CA 1
ATOM 1124 C C . ASP A 1 141 ? -17.565 -3.641 28.223 1.00 71.50 141 ASP A C 1
ATOM 1126 O O . ASP A 1 141 ? -17.701 -2.526 28.707 1.00 71.50 141 ASP A O 1
ATOM 1130 N N . GLU A 1 142 ? -17.499 -3.850 26.901 1.00 66.88 142 GLU A N 1
ATOM 1131 C CA . GLU A 1 142 ? -17.557 -2.820 25.848 1.00 66.88 142 GLU A CA 1
ATOM 1132 C C . GLU A 1 142 ? -18.998 -2.577 25.336 1.00 66.88 142 GLU A C 1
ATOM 1134 O O . GLU A 1 142 ? -19.212 -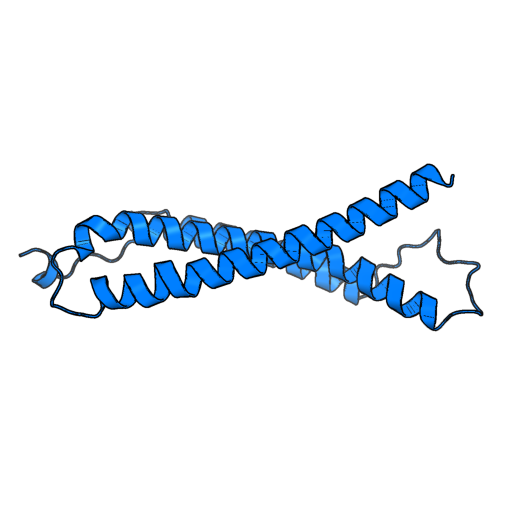1.758 24.443 1.00 66.88 142 GLU A O 1
ATOM 1139 N N . THR A 1 143 ? -19.986 -3.334 25.834 1.00 60.91 143 THR A N 1
ATOM 1140 C CA . THR A 1 143 ? -21.411 -3.255 25.433 1.00 60.91 143 THR A CA 1
ATOM 1141 C C . THR A 1 143 ? -22.330 -2.591 26.463 1.00 60.91 143 THR A C 1
ATOM 1143 O O . THR A 1 143 ? -23.536 -2.521 26.228 1.00 60.91 143 THR A O 1
ATOM 1146 N N . LYS A 1 144 ? -21.788 -2.160 27.605 1.00 51.47 144 LYS A N 1
ATOM 1147 C CA . LYS A 1 144 ? -22.520 -1.446 28.662 1.00 51.47 144 LYS A CA 1
ATOM 1148 C C . LYS A 1 144 ? -22.434 0.056 28.458 1.00 51.47 144 LYS A C 1
ATOM 1150 O O . LYS A 1 144 ? -23.446 0.715 28.777 1.00 51.47 144 LYS A O 1
#

InterPro domains:
  IPR043205 Cytochrome b561/Cytochrome b reductase 1-like [PTHR10106] (31-138)

Organism: Anisakis simplex (NCBI:txid6269)

Secondary structure (DSSP, 8-state):
-HHHHHHHHHHHHHHHHHHHHHHHHHHHHIIIIIIIHHIIIIISTT-TTHHHHHHHHHHHHHHHHHHHHHHHHHHHHHHHHHHHHHHTTT-SS-TTS-SS-----HHHHHHHHHHHHHHHHHHHHHHHHH-GGGSPPPPGGG--

Foldseek 3Di:
DVVVVVVVVVVLVVLVVVLVVLVVVLVCLCVPVAPPVVCVQPVDPPHPCNVVCVVVNLVSVLVSLVSVLVSVLSVLVCVVVVVVVVVVVVDPDDPDPPPPDPDPDVVVVVSVVVNVVSVVVNVVVVVCSPDPVNDDDDDPVRVD

pLDDT: mean 78.21, std 15.46, range [38.75, 97.56]

Sequence (144 aa):
MLSYRLFRHETKIMSKMVHTLMHLGTFALIIGALFLFGAINFWLPSMETGESFLPSHKLVGLTIFIASVSQALIGYAQLPLIIQNHSNLNDTFTQSNQYGAQRLTTSSLVLNFTVIFTIIYAMCVVYLVSEDEWRRQKTPDETK

Radius of gyration: 22.56 Å; chains: 1; bounding box: 56×29×62 Å